Protein AF-A0A1A9UR11-F1 (afdb_monomer_lite)

Sequence (78 aa):
MIKLLDIWRYSNVSKIDAIEFCLTPKYRNHKALAFHSLLFLAAKEFIEITKRINSIEMDEIKLGSLSEKLINGHYHIK

Secondary structure (DSSP, 8-state):
-HHHHHHHHHS----EEHHHHHHSSSSHHHHHHHHHHHHHHHHTTSEEEEE-TTSSSEEEEEE-HHHHHHHHHHTT--

Radius of gyration: 13.44 Å; chains: 1; bounding box: 29×26×38 Å

Foldseek 3Di:
DVVVVCCVVPHPDQKDFLVCQLPVDPDPVVSVVSVVVLVVCVVVQQWPWDDDVPDPDTGIIGGGPVVVCVVVVVVPPD

Structure (mmCIF, N/CA/C/O backbone):
data_AF-A0A1A9UR11-F1
#
_entry.id   AF-A0A1A9UR11-F1
#
loop_
_atom_site.group_PDB
_atom_site.id
_atom_site.type_symbol
_atom_site.label_atom_id
_atom_site.label_alt_id
_atom_site.label_comp_id
_atom_site.label_asym_id
_atom_site.label_entity_id
_atom_site.label_seq_id
_atom_site.pdbx_PDB_ins_code
_atom_site.Cartn_x
_atom_site.Cartn_y
_atom_si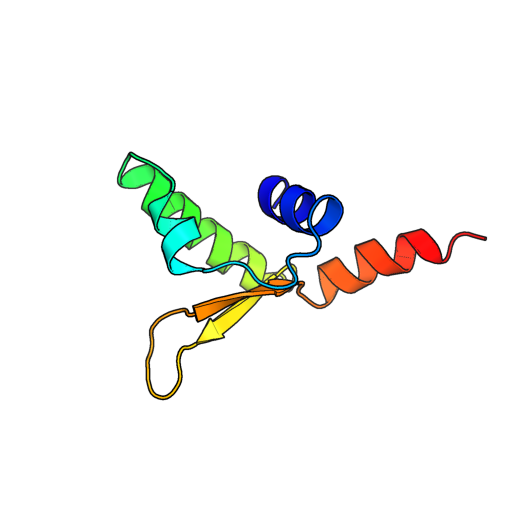te.Cartn_z
_atom_site.occupancy
_atom_site.B_iso_or_equiv
_atom_site.auth_seq_id
_atom_site.auth_comp_id
_atom_site.auth_asym_id
_atom_site.auth_atom_id
_atom_site.pdbx_PDB_model_num
ATOM 1 N N . MET A 1 1 ? 5.628 2.087 5.058 1.00 70.12 1 MET A N 1
ATOM 2 C CA . MET A 1 1 ? 4.793 2.732 6.089 1.00 70.12 1 MET A CA 1
ATOM 3 C C . MET A 1 1 ? 5.051 4.226 6.189 1.00 70.12 1 MET A C 1
ATOM 5 O O . MET A 1 1 ? 4.138 4.966 5.877 1.00 70.12 1 MET A O 1
ATOM 9 N N . ILE A 1 2 ? 6.269 4.677 6.526 1.00 73.06 2 ILE A N 1
ATOM 10 C CA . ILE A 1 2 ? 6.569 6.116 6.704 1.00 73.06 2 ILE A CA 1
ATOM 11 C C . ILE A 1 2 ? 6.149 6.954 5.486 1.00 73.06 2 ILE A C 1
ATOM 13 O O . ILE A 1 2 ? 5.352 7.863 5.637 1.00 73.06 2 ILE A O 1
ATOM 17 N N . LYS A 1 3 ? 6.533 6.553 4.264 1.00 71.38 3 LYS A N 1
ATOM 18 C CA . LYS A 1 3 ? 6.084 7.240 3.037 1.00 71.38 3 LYS A CA 1
ATOM 19 C C . LYS A 1 3 ? 4.560 7.326 2.874 1.00 71.38 3 LYS A C 1
ATOM 21 O O . LYS A 1 3 ? 4.072 8.321 2.367 1.00 71.38 3 LYS A O 1
ATOM 26 N N . LEU A 1 4 ? 3.818 6.287 3.266 1.00 73.06 4 LEU A N 1
ATOM 27 C CA . LEU A 1 4 ? 2.352 6.279 3.167 1.00 73.06 4 LEU A CA 1
ATOM 28 C C . LEU A 1 4 ? 1.735 7.215 4.214 1.00 73.06 4 LEU A C 1
ATOM 30 O O . LEU A 1 4 ? 0.822 7.967 3.899 1.00 73.06 4 LEU A O 1
ATOM 34 N N . LEU A 1 5 ? 2.288 7.218 5.431 1.00 70.06 5 LEU A N 1
ATOM 35 C CA . LEU A 1 5 ? 1.892 8.143 6.492 1.00 70.06 5 LEU A CA 1
ATOM 36 C C . LEU A 1 5 ? 2.191 9.597 6.121 1.00 70.06 5 LEU A C 1
ATOM 38 O O . LEU A 1 5 ? 1.347 10.447 6.364 1.00 70.06 5 LEU A O 1
ATOM 42 N N . ASP A 1 6 ? 3.341 9.882 5.509 1.00 71.25 6 ASP A N 1
ATOM 43 C CA . ASP A 1 6 ? 3.678 11.231 5.047 1.00 71.25 6 ASP A CA 1
ATOM 44 C C . ASP A 1 6 ? 2.702 11.702 3.964 1.00 71.25 6 ASP A C 1
ATOM 46 O O . ASP A 1 6 ? 2.200 12.822 4.038 1.00 71.25 6 ASP A O 1
ATOM 50 N N . ILE A 1 7 ? 2.364 10.837 3.000 1.00 71.25 7 ILE A N 1
ATOM 51 C CA . ILE A 1 7 ? 1.341 11.152 1.994 1.00 71.25 7 ILE A CA 1
ATOM 52 C C . ILE A 1 7 ? 0.021 11.489 2.695 1.00 71.25 7 ILE A C 1
ATOM 54 O O . ILE A 1 7 ? -0.510 12.575 2.488 1.00 71.25 7 ILE A O 1
ATOM 58 N N . TRP A 1 8 ? -0.480 10.636 3.587 1.00 72.19 8 TRP A N 1
ATOM 59 C CA . TRP A 1 8 ? -1.760 10.890 4.259 1.00 72.19 8 TRP A CA 1
ATOM 60 C C . TRP A 1 8 ? -1.749 12.072 5.229 1.00 72.19 8 TRP A C 1
ATOM 62 O O . TRP A 1 8 ? -2.780 12.705 5.431 1.00 72.19 8 TRP A O 1
ATOM 72 N N . ARG A 1 9 ? -0.604 12.391 5.833 1.00 69.00 9 ARG A N 1
ATOM 73 C CA . ARG A 1 9 ? -0.482 13.499 6.786 1.00 69.00 9 ARG A CA 1
ATOM 74 C C . ARG A 1 9 ? -0.393 14.858 6.101 1.00 69.00 9 ARG A C 1
ATOM 76 O O . ARG A 1 9 ? -0.867 15.844 6.657 1.00 69.00 9 ARG A O 1
ATOM 83 N N . TYR A 1 10 ? 0.248 14.920 4.937 1.00 67.25 10 TYR A N 1
ATOM 84 C CA . TYR A 1 10 ? 0.576 16.184 4.270 1.00 67.25 10 TYR A CA 1
ATOM 85 C C . TYR A 1 10 ? -0.197 16.420 2.977 1.00 67.25 10 TYR A C 1
ATOM 87 O O . TYR A 1 10 ? -0.060 17.481 2.371 1.00 67.25 10 TYR A O 1
ATOM 95 N N . SER A 1 11 ? -1.023 15.467 2.551 1.00 60.50 11 SER A N 1
ATOM 96 C CA . SER A 1 11 ? -1.868 15.632 1.379 1.00 60.50 11 SER A CA 1
ATOM 97 C C . SER A 1 11 ? -3.317 15.290 1.703 1.00 60.50 11 SER A C 1
ATOM 99 O O . SER A 1 11 ? -3.600 14.336 2.419 1.00 60.50 11 SER A O 1
ATOM 101 N N . ASN A 1 12 ? -4.256 16.036 1.115 1.00 62.56 12 ASN A N 1
ATOM 102 C CA . ASN A 1 12 ? -5.692 15.722 1.151 1.00 62.56 12 ASN A CA 1
ATOM 103 C C . ASN A 1 12 ? -6.038 14.477 0.300 1.00 62.56 12 ASN A C 1
ATOM 105 O O . ASN A 1 12 ? -7.175 14.301 -0.139 1.00 62.56 12 ASN A O 1
ATOM 109 N N . VAL A 1 13 ? -5.048 13.634 0.003 1.00 66.00 13 VAL A N 1
ATOM 110 C CA . VAL A 1 13 ? -5.180 12.452 -0.835 1.00 66.00 13 VAL A CA 1
ATOM 111 C C . VAL A 1 13 ? -5.678 11.322 0.052 1.00 66.00 13 VAL A C 1
ATOM 113 O O . VAL A 1 13 ? -4.933 10.727 0.822 1.00 66.00 13 VAL A O 1
ATOM 116 N N . SER A 1 14 ? -6.967 11.016 -0.056 1.00 65.69 14 SER A N 1
ATOM 117 C CA . SER A 1 14 ? -7.596 9.916 0.682 1.00 65.69 14 SER A CA 1
ATOM 118 C C . SER A 1 14 ? -7.200 8.529 0.158 1.00 65.69 14 SER A C 1
ATOM 120 O O . SER A 1 14 ? -7.455 7.527 0.826 1.00 65.69 14 SER A O 1
ATOM 122 N N . LYS A 1 15 ? -6.600 8.455 -1.039 1.00 72.81 15 LYS A N 1
ATOM 123 C CA . LYS A 1 15 ? -6.392 7.223 -1.814 1.00 72.81 15 LYS A CA 1
ATOM 124 C C . LYS A 1 15 ? -5.144 7.318 -2.686 1.00 72.81 15 LYS A C 1
ATOM 126 O O . LYS A 1 15 ? -4.945 8.325 -3.354 1.00 72.81 15 LYS A O 1
ATOM 131 N N . ILE A 1 16 ? -4.342 6.261 -2.717 1.00 86.81 16 ILE A N 1
ATOM 132 C CA . ILE A 1 16 ? -3.117 6.187 -3.526 1.00 86.81 16 ILE A CA 1
ATOM 133 C C . ILE A 1 16 ? -3.304 5.111 -4.596 1.00 86.81 16 ILE A C 1
ATOM 135 O O . ILE A 1 16 ?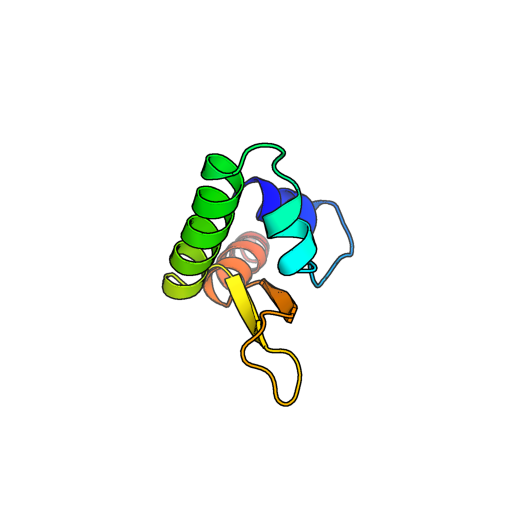 -3.772 4.024 -4.268 1.00 86.81 16 ILE A O 1
ATOM 139 N N . ASP A 1 17 ? -2.918 5.373 -5.844 1.00 89.44 17 ASP A N 1
ATOM 140 C CA . ASP A 1 17 ? -2.913 4.346 -6.894 1.00 89.44 17 ASP A CA 1
ATOM 141 C C . ASP A 1 17 ? -1.885 3.250 -6.550 1.00 89.44 17 ASP A C 1
ATOM 143 O O . ASP A 1 17 ? -0.683 3.502 -6.387 1.00 89.44 17 ASP A O 1
ATOM 147 N N . ALA A 1 18 ? -2.367 2.014 -6.389 1.00 89.56 18 ALA A N 1
ATOM 148 C CA . ALA A 1 18 ? -1.544 0.897 -5.939 1.00 89.56 18 ALA A CA 1
ATOM 149 C C . ALA A 1 18 ? -0.493 0.484 -6.982 1.00 89.56 18 ALA A C 1
ATOM 151 O O . ALA A 1 18 ? 0.614 0.056 -6.627 1.00 89.56 18 ALA A O 1
ATOM 152 N N . ILE A 1 19 ? -0.832 0.606 -8.267 1.00 87.56 19 ILE A N 1
ATOM 153 C CA . ILE A 1 19 ? 0.028 0.229 -9.387 1.00 87.56 19 ILE A CA 1
ATOM 154 C C . ILE A 1 19 ? 1.136 1.268 -9.538 1.00 87.56 19 ILE A C 1
ATOM 156 O O . ILE A 1 19 ? 2.313 0.901 -9.574 1.00 87.56 19 ILE A O 1
ATOM 160 N N . GLU A 1 20 ? 0.789 2.553 -9.555 1.00 88.50 20 GLU A N 1
ATOM 161 C CA . GLU A 1 20 ? 1.748 3.656 -9.623 1.00 88.50 20 GLU A CA 1
ATOM 162 C C . GLU A 1 20 ? 2.757 3.578 -8.468 1.00 88.50 20 GLU A C 1
ATOM 164 O O . GLU A 1 20 ? 3.975 3.650 -8.682 1.00 88.50 20 GLU A O 1
ATOM 169 N N . PHE A 1 21 ? 2.278 3.313 -7.247 1.00 87.38 21 PHE A N 1
ATOM 170 C CA . PHE A 1 21 ? 3.143 3.130 -6.084 1.00 87.38 21 PHE A CA 1
ATOM 171 C C . PHE A 1 21 ? 4.142 1.978 -6.282 1.00 87.38 21 PHE A C 1
ATOM 173 O O . PHE A 1 21 ? 5.340 2.129 -6.021 1.00 87.38 21 PHE A O 1
ATOM 180 N N . CYS A 1 22 ? 3.678 0.828 -6.782 1.00 87.81 22 CYS A N 1
ATOM 181 C CA . CYS A 1 22 ? 4.536 -0.332 -7.046 1.00 87.81 22 CYS A CA 1
ATOM 182 C C . CYS A 1 22 ? 5.526 -0.103 -8.193 1.00 87.81 22 CYS A C 1
ATOM 184 O O . CYS A 1 22 ? 6.592 -0.724 -8.219 1.00 87.81 22 CYS A O 1
ATOM 186 N N . LEU A 1 23 ? 5.189 0.767 -9.146 1.00 87.94 23 LEU A N 1
ATOM 187 C CA . LEU A 1 23 ? 6.019 1.074 -10.308 1.00 87.94 23 LEU A CA 1
ATOM 188 C C . LEU A 1 23 ? 7.007 2.218 -10.073 1.00 87.94 23 LEU A C 1
ATOM 190 O O . LEU A 1 23 ? 7.997 2.292 -10.803 1.00 87.94 23 LEU A O 1
ATOM 194 N N . THR A 1 24 ?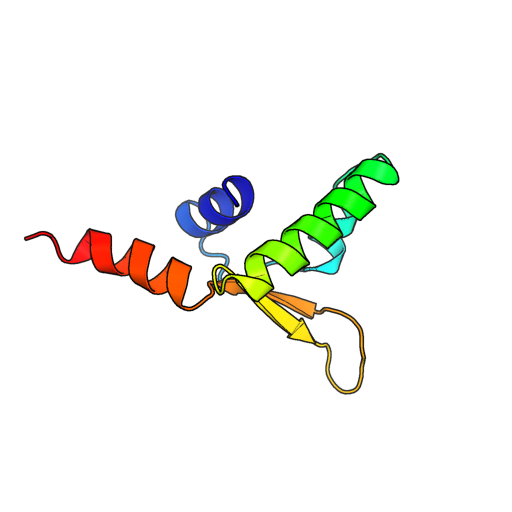 6.790 3.041 -9.042 1.00 89.50 24 THR A N 1
ATOM 195 C CA . THR A 1 24 ? 7.660 4.166 -8.660 1.00 89.50 24 THR A CA 1
ATOM 196 C C . THR A 1 24 ? 9.146 3.775 -8.542 1.00 89.50 24 THR A C 1
ATOM 198 O O . THR A 1 24 ? 10.005 4.522 -9.022 1.00 89.50 24 THR A O 1
ATOM 201 N N . PRO A 1 25 ? 9.531 2.631 -7.934 1.00 89.50 25 PRO A N 1
ATOM 202 C CA . PRO A 1 25 ? 10.937 2.248 -7.866 1.00 89.50 25 PRO A CA 1
ATOM 203 C C . PRO A 1 25 ? 11.507 1.872 -9.240 1.00 89.50 25 PRO A C 1
ATOM 205 O O . PRO A 1 25 ? 10.962 1.031 -9.950 1.00 89.50 25 PRO A O 1
ATOM 208 N N . LYS A 1 26 ? 12.684 2.410 -9.582 1.00 92.75 26 LYS A N 1
ATOM 209 C CA . LYS A 1 26 ? 13.357 2.128 -10.865 1.00 92.75 26 LYS A CA 1
ATOM 210 C C . LYS A 1 26 ? 13.754 0.654 -11.036 1.00 92.75 26 LYS A C 1
ATOM 212 O O . LYS A 1 26 ? 13.632 0.104 -12.128 1.00 92.75 26 LYS A O 1
ATOM 217 N N . TYR A 1 27 ? 14.240 0.013 -9.973 1.00 94.69 27 TYR A N 1
ATOM 218 C CA . TYR A 1 27 ? 14.815 -1.335 -10.036 1.00 94.69 27 TYR A CA 1
ATOM 219 C C . TYR A 1 27 ? 13.790 -2.432 -9.728 1.00 94.69 27 TYR A C 1
ATOM 221 O O . TYR A 1 27 ? 12.968 -2.297 -8.823 1.00 94.69 27 TYR A O 1
ATOM 229 N N . ARG A 1 28 ? 13.872 -3.558 -10.451 1.00 92.81 28 ARG A N 1
ATOM 230 C CA . ARG A 1 28 ? 12.928 -4.688 -10.340 1.00 92.81 28 ARG A CA 1
ATOM 231 C C . ARG A 1 28 ? 12.827 -5.256 -8.921 1.00 92.81 28 ARG A C 1
ATOM 233 O O . ARG A 1 28 ? 11.725 -5.515 -8.449 1.00 92.81 28 ARG A O 1
ATOM 240 N N . ASN A 1 29 ? 13.957 -5.437 -8.241 1.00 94.81 29 ASN A N 1
ATOM 241 C CA . ASN A 1 29 ? 13.996 -5.911 -6.854 1.00 94.81 29 ASN A CA 1
ATOM 242 C C . ASN A 1 29 ? 13.266 -4.948 -5.903 1.00 94.81 29 ASN A C 1
ATOM 244 O O . ASN A 1 29 ? 12.545 -5.393 -5.016 1.00 94.81 29 ASN A O 1
ATOM 248 N N . HIS A 1 30 ? 13.383 -3.636 -6.120 1.00 91.75 30 HIS A N 1
ATOM 249 C CA . HIS A 1 30 ? 12.679 -2.640 -5.316 1.00 91.75 30 HIS A CA 1
ATOM 250 C C . HIS A 1 30 ? 11.175 -2.622 -5.600 1.00 91.75 30 HIS A C 1
ATOM 252 O O . HIS A 1 30 ? 10.401 -2.428 -4.670 1.00 91.75 30 HIS A O 1
ATOM 258 N N . LYS A 1 31 ? 10.746 -2.876 -6.845 1.00 92.44 31 LYS A N 1
ATOM 259 C CA . LYS A 1 31 ? 9.319 -3.052 -7.171 1.00 92.44 31 LYS A CA 1
ATOM 260 C C . LYS A 1 31 ? 8.726 -4.258 -6.436 1.00 92.44 31 LYS A C 1
ATOM 262 O O . LYS A 1 31 ? 7.680 -4.143 -5.807 1.00 92.44 31 LYS A O 1
ATOM 267 N N . ALA A 1 32 ? 9.432 -5.392 -6.449 1.00 92.25 32 ALA A N 1
ATOM 268 C CA . ALA A 1 32 ? 9.01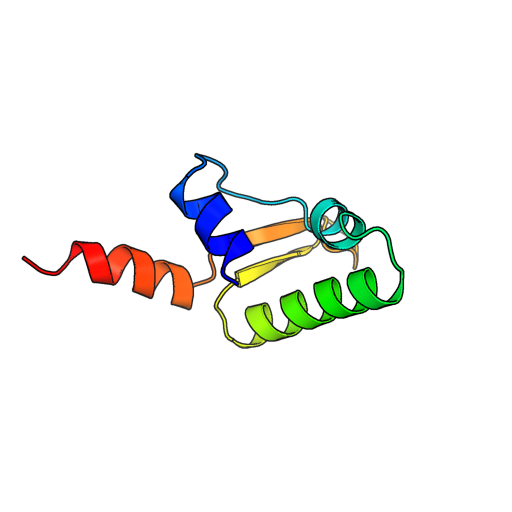9 -6.586 -5.711 1.00 92.25 32 ALA A CA 1
ATOM 269 C C . ALA A 1 32 ? 8.964 -6.334 -4.194 1.00 92.25 32 ALA A C 1
ATOM 271 O O . ALA A 1 32 ? 8.003 -6.727 -3.537 1.00 92.25 32 ALA A O 1
ATOM 272 N N . LEU A 1 33 ? 9.956 -5.624 -3.647 1.00 91.25 33 LEU A N 1
ATOM 273 C CA . LEU A 1 33 ? 9.975 -5.232 -2.239 1.00 91.25 33 LEU A CA 1
ATOM 274 C C . LEU A 1 33 ? 8.828 -4.275 -1.883 1.00 91.25 33 LEU A C 1
ATOM 276 O O . LEU A 1 33 ? 8.231 -4.418 -0.817 1.00 91.25 33 LEU A O 1
ATOM 280 N N . ALA A 1 34 ? 8.500 -3.320 -2.757 1.00 90.25 34 ALA A N 1
ATOM 281 C CA . ALA A 1 34 ? 7.370 -2.415 -2.564 1.00 90.25 34 ALA A CA 1
ATOM 282 C C . ALA A 1 34 ? 6.052 -3.196 -2.501 1.00 90.25 34 ALA A C 1
ATOM 284 O O . ALA A 1 34 ? 5.301 -3.037 -1.541 1.00 90.25 34 ALA A O 1
ATOM 285 N N . PHE A 1 35 ? 5.829 -4.107 -3.452 1.00 91.69 35 PHE A N 1
ATOM 286 C CA . PHE A 1 35 ? 4.655 -4.977 -3.455 1.00 91.69 35 PHE A CA 1
ATOM 287 C C . PHE A 1 35 ? 4.581 -5.861 -2.201 1.00 91.69 35 PHE A C 1
ATOM 289 O O . PHE A 1 35 ? 3.562 -5.879 -1.515 1.00 91.69 35 PHE A O 1
ATOM 296 N N . HIS A 1 36 ? 5.679 -6.530 -1.832 1.00 93.25 36 HIS A N 1
ATOM 297 C CA . HIS A 1 36 ? 5.743 -7.331 -0.607 1.00 93.25 36 HIS A CA 1
ATOM 298 C C . HIS A 1 36 ? 5.432 -6.499 0.647 1.00 93.25 36 HIS A C 1
ATOM 300 O O . HIS A 1 36 ? 4.689 -6.941 1.522 1.00 93.25 36 HIS A O 1
ATOM 306 N N . SER A 1 37 ? 5.954 -5.272 0.714 1.00 90.81 37 SER A N 1
ATOM 307 C CA . SER A 1 37 ? 5.693 -4.357 1.826 1.00 90.81 37 SER A CA 1
ATOM 308 C C . SER A 1 37 ? 4.214 -3.983 1.917 1.00 90.81 37 SER A C 1
ATOM 310 O O . SER A 1 37 ? 3.685 -3.915 3.021 1.00 90.81 37 SER A O 1
ATOM 312 N N . LEU A 1 38 ? 3.530 -3.768 0.787 1.00 91.75 38 LEU A N 1
ATOM 313 C CA . LEU A 1 38 ? 2.087 -3.517 0.783 1.00 91.75 38 LEU A CA 1
ATOM 314 C C . LEU A 1 38 ? 1.312 -4.714 1.337 1.00 91.75 38 LEU A C 1
ATOM 316 O O . LEU A 1 38 ? 0.482 -4.531 2.222 1.00 91.75 38 LEU A O 1
ATOM 320 N N . LEU A 1 39 ? 1.628 -5.933 0.891 1.00 93.25 39 LEU A N 1
ATOM 321 C CA . LEU A 1 39 ? 0.983 -7.144 1.409 1.00 93.25 39 LEU A CA 1
ATOM 322 C C . LEU A 1 39 ? 1.185 -7.297 2.919 1.00 93.25 39 LEU A C 1
ATOM 324 O O . LEU A 1 39 ? 0.237 -7.595 3.643 1.00 93.25 39 LEU A O 1
ATOM 328 N N . PHE A 1 40 ? 2.404 -7.049 3.405 1.00 94.31 40 PHE A N 1
ATOM 329 C CA . PHE A 1 40 ? 2.701 -7.090 4.834 1.00 94.31 40 PHE A CA 1
ATOM 330 C C . PHE A 1 40 ? 1.884 -6.056 5.620 1.00 94.31 40 PHE A C 1
ATOM 332 O O . PHE A 1 40 ? 1.313 -6.382 6.657 1.00 94.31 40 PHE A O 1
ATOM 339 N N . LEU A 1 41 ? 1.802 -4.817 5.131 1.00 93.19 41 LEU A N 1
ATOM 340 C CA . LEU A 1 41 ? 1.051 -3.751 5.797 1.00 93.19 41 LEU A CA 1
ATOM 341 C C . LEU A 1 41 ? -0.458 -4.000 5.779 1.00 93.19 41 LEU A C 1
ATOM 343 O O . LEU A 1 41 ? -1.121 -3.728 6.779 1.00 93.19 41 LEU A O 1
ATOM 347 N N . ALA A 1 42 ? -0.984 -4.546 4.682 1.00 93.56 42 ALA A N 1
ATOM 348 C CA . ALA A 1 42 ? -2.388 -4.920 4.566 1.00 93.56 42 ALA A CA 1
ATOM 349 C C . ALA A 1 42 ? -2.740 -6.057 5.534 1.00 93.56 42 ALA A C 1
ATOM 351 O O . ALA A 1 42 ? -3.714 -5.964 6.272 1.00 93.56 42 ALA A O 1
ATOM 352 N N . ALA A 1 43 ? -1.888 -7.084 5.624 1.00 95.00 43 ALA A N 1
ATOM 353 C CA . ALA A 1 43 ? -2.052 -8.181 6.581 1.00 95.00 43 ALA A CA 1
ATOM 354 C C . ALA A 1 43 ? -1.982 -7.729 8.052 1.00 95.00 43 ALA A C 1
ATOM 356 O O . ALA A 1 43 ? -2.419 -8.448 8.947 1.00 95.00 43 ALA A O 1
ATOM 357 N N . LYS A 1 44 ? -1.401 -6.554 8.312 1.00 94.25 44 LYS A N 1
ATOM 358 C CA . LYS A 1 44 ? -1.323 -5.922 9.634 1.00 94.25 44 LYS A CA 1
ATOM 359 C C . LYS A 1 44 ? -2.377 -4.831 9.842 1.00 94.25 44 LYS A C 1
ATOM 361 O O . LYS A 1 44 ? -2.284 -4.107 10.825 1.00 94.25 44 LYS A O 1
ATOM 366 N N . GLU A 1 45 ? -3.338 -4.699 8.926 1.00 93.38 45 GLU A N 1
ATOM 367 C CA . GLU A 1 45 ? -4.441 -3.727 8.986 1.00 93.38 45 GLU A CA 1
ATOM 368 C C . GLU A 1 45 ? -3.993 -2.254 9.033 1.00 93.38 45 GLU A C 1
ATOM 370 O O . GLU A 1 45 ? -4.770 -1.358 9.368 1.00 93.38 45 GLU A O 1
ATOM 375 N N . PHE A 1 46 ? -2.737 -1.969 8.676 1.00 90.25 46 PHE A N 1
ATOM 376 C CA . PHE A 1 46 ? -2.247 -0.594 8.563 1.00 90.25 46 PHE A CA 1
ATOM 377 C C . PHE A 1 46 ? -2.760 0.085 7.294 1.00 90.25 46 PHE A C 1
ATOM 379 O O . PHE A 1 46 ? -2.924 1.306 7.270 1.00 90.25 46 PHE A O 1
ATOM 386 N N . ILE A 1 47 ? -2.995 -0.696 6.243 1.00 92.31 47 ILE A N 1
ATOM 387 C CA . ILE A 1 47 ? -3.553 -0.232 4.975 1.00 92.31 47 ILE A CA 1
ATOM 388 C C . ILE A 1 47 ? -4.648 -1.186 4.511 1.00 92.31 47 ILE A C 1
ATOM 390 O O . ILE A 1 47 ? -4.655 -2.355 4.891 1.00 92.31 47 ILE A O 1
ATOM 394 N N . GLU A 1 48 ? -5.513 -0.706 3.633 1.00 93.50 48 GLU A N 1
ATOM 395 C CA . GLU A 1 48 ? -6.414 -1.541 2.842 1.00 93.50 48 GLU A CA 1
ATOM 396 C C . GLU A 1 48 ? -6.008 -1.439 1.367 1.00 93.50 48 GLU A C 1
ATOM 398 O O . GLU A 1 48 ? -5.695 -0.350 0.884 1.00 93.50 48 GLU A O 1
ATOM 403 N N . ILE A 1 49 ? -5.990 -2.569 0.658 1.00 93.56 49 ILE A N 1
ATOM 404 C CA . ILE A 1 49 ? -5.749 -2.618 -0.788 1.00 93.56 49 ILE A CA 1
ATOM 405 C C . ILE A 1 49 ? -7.062 -3.020 -1.450 1.00 93.56 49 ILE A C 1
ATOM 407 O O . ILE A 1 49 ? -7.540 -4.139 -1.245 1.00 93.56 49 ILE A O 1
ATOM 411 N N . THR A 1 50 ? -7.642 -2.128 -2.246 1.00 93.12 50 THR A N 1
ATOM 412 C CA . THR A 1 50 ? -8.848 -2.440 -3.014 1.00 93.12 50 THR A CA 1
ATOM 413 C C . THR A 1 50 ? -8.498 -3.138 -4.321 1.00 93.12 50 THR A C 1
ATOM 415 O O . THR A 1 50 ? -7.360 -3.104 -4.799 1.00 93.12 50 THR A O 1
ATOM 418 N N . LYS A 1 51 ? -9.500 -3.795 -4.905 1.00 93.62 51 LYS A N 1
ATOM 419 C CA . LYS A 1 51 ? -9.405 -4.423 -6.222 1.00 93.62 51 LYS A CA 1
ATOM 420 C C . LYS A 1 51 ? -10.233 -3.649 -7.225 1.00 93.62 51 LYS A C 1
ATOM 422 O O . LYS A 1 51 ? -11.315 -3.164 -6.888 1.00 93.62 51 LYS A O 1
ATOM 427 N N . ARG A 1 52 ? -9.761 -3.612 -8.467 1.00 92.31 52 ARG A N 1
ATOM 428 C CA . ARG A 1 52 ? -10.537 -3.055 -9.571 1.00 92.31 52 ARG A CA 1
ATOM 429 C C . ARG A 1 52 ? -11.763 -3.942 -9.815 1.00 92.31 52 ARG A C 1
ATOM 431 O O . ARG A 1 52 ? -11.699 -5.165 -9.675 1.00 92.31 52 ARG A O 1
ATOM 438 N N . ILE A 1 53 ? -12.889 -3.328 -10.176 1.00 93.06 53 ILE A N 1
ATOM 439 C CA . ILE A 1 53 ? -14.151 -4.036 -10.437 1.00 93.06 53 ILE A CA 1
ATOM 440 C C . ILE A 1 53 ? -13.916 -5.147 -11.470 1.00 93.06 53 ILE A C 1
ATOM 442 O O . ILE A 1 53 ? -13.340 -4.901 -12.528 1.00 93.06 53 ILE A O 1
ATOM 446 N N . ASN A 1 54 ? -14.371 -6.363 -11.154 1.00 93.19 54 ASN A N 1
ATOM 447 C CA . ASN A 1 54 ? -14.229 -7.560 -11.993 1.00 93.19 54 ASN A CA 1
ATOM 448 C C . ASN A 1 54 ? -12.776 -7.914 -12.370 1.00 93.19 54 ASN A C 1
ATOM 450 O O . ASN A 1 54 ? -12.543 -8.540 -13.401 1.00 93.19 54 ASN A O 1
ATOM 454 N N . SER A 1 55 ? -11.797 -7.536 -11.542 1.00 91.88 55 SER A N 1
ATOM 455 C CA . SER A 1 55 ? -10.381 -7.826 -11.766 1.00 91.88 55 SER A CA 1
ATOM 456 C C . SER A 1 55 ? -9.702 -8.350 -10.498 1.00 91.88 55 SER A C 1
ATOM 458 O O . SER A 1 55 ? -10.140 -8.114 -9.371 1.00 91.88 55 SER A O 1
ATOM 460 N N . ILE A 1 56 ? -8.604 -9.080 -10.690 1.00 87.19 56 ILE A N 1
ATOM 461 C CA . ILE A 1 56 ? -7.685 -9.464 -9.609 1.00 87.19 56 ILE A CA 1
ATOM 462 C C . ILE A 1 56 ? -6.630 -8.387 -9.338 1.00 87.19 56 ILE A C 1
ATOM 464 O O . ILE A 1 56 ? -5.860 -8.508 -8.386 1.00 87.19 56 ILE A O 1
ATOM 468 N N . GLU A 1 57 ? -6.577 -7.358 -10.183 1.00 90.00 57 GLU A N 1
ATOM 469 C CA . GLU A 1 57 ? -5.634 -6.257 -10.068 1.00 90.00 57 GLU A CA 1
ATOM 470 C C . GLU A 1 57 ? -5.962 -5.371 -8.867 1.00 90.00 57 GLU A C 1
ATOM 472 O O . GLU A 1 57 ? -7.1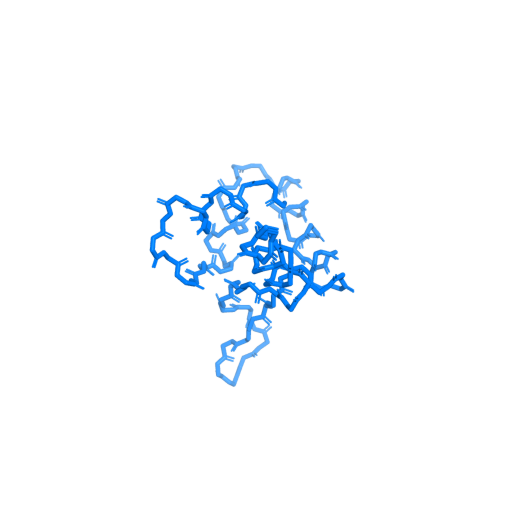27 -5.096 -8.559 1.00 90.00 57 GLU A O 1
ATOM 477 N N . MET A 1 58 ? -4.900 -4.912 -8.206 1.00 92.44 58 MET A N 1
ATOM 478 C CA . MET A 1 58 ? -4.999 -3.877 -7.185 1.00 92.44 58 MET A CA 1
ATOM 479 C C . MET A 1 58 ? -5.427 -2.557 -7.822 1.00 92.44 58 MET A C 1
ATOM 481 O O . MET A 1 58 ? -5.071 -2.277 -8.965 1.00 92.44 58 MET A O 1
ATOM 485 N N . ASP A 1 59 ? -6.141 -1.748 -7.052 1.00 92.94 59 ASP A N 1
ATOM 486 C CA . ASP A 1 59 ? -6.676 -0.464 -7.496 1.00 92.94 59 ASP A CA 1
ATOM 487 C C . ASP A 1 59 ? -6.159 0.666 -6.600 1.00 92.94 59 ASP A C 1
ATOM 489 O O . ASP A 1 59 ? -5.207 1.361 -6.953 1.00 92.94 59 ASP A O 1
ATOM 493 N N . GLU A 1 60 ? -6.686 0.779 -5.382 1.00 93.31 60 GLU A N 1
ATOM 494 C CA . GLU A 1 60 ? -6.332 1.842 -4.444 1.00 93.31 60 GLU A CA 1
ATOM 495 C C . GLU A 1 60 ? -5.672 1.275 -3.182 1.00 93.31 60 GLU A C 1
ATOM 497 O O . GLU A 1 60 ? -6.016 0.197 -2.695 1.00 93.31 60 GLU A O 1
ATOM 502 N N . ILE A 1 61 ? -4.758 2.051 -2.604 1.00 92.06 61 ILE A N 1
ATOM 503 C CA . ILE A 1 61 ? -4.280 1.900 -1.232 1.00 92.06 61 ILE A CA 1
ATOM 504 C C . ILE A 1 61 ? -4.993 2.947 -0.374 1.00 92.06 61 ILE A C 1
ATOM 506 O O . ILE A 1 61 ? -4.897 4.151 -0.635 1.00 92.06 61 ILE A O 1
ATOM 510 N N . LYS A 1 62 ? -5.679 2.484 0.668 1.00 90.81 62 LYS A N 1
ATOM 511 C CA . LYS A 1 6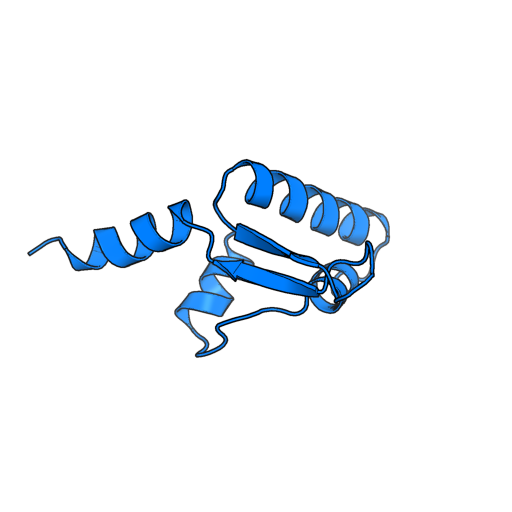2 ? -6.397 3.306 1.649 1.00 90.81 62 LYS A CA 1
ATOM 512 C C . LYS A 1 62 ? -5.806 3.137 3.044 1.00 90.81 62 LYS A C 1
ATOM 514 O O . LYS A 1 62 ? -5.051 2.195 3.307 1.00 90.81 62 LYS A O 1
ATOM 519 N N . LEU A 1 63 ? -6.169 4.051 3.940 1.00 88.50 63 LEU A N 1
ATOM 520 C CA . LEU A 1 63 ? -5.906 3.908 5.368 1.00 88.50 63 LEU A CA 1
ATOM 521 C C . LEU A 1 63 ? -6.606 2.656 5.896 1.00 88.50 63 LEU A C 1
ATOM 523 O O . LEU A 1 63 ? -7.789 2.448 5.655 1.00 88.50 63 LEU A O 1
ATOM 527 N N . GLY A 1 64 ? -5.851 1.817 6.600 1.00 89.62 64 GLY A N 1
ATOM 528 C CA . GLY A 1 64 ? -6.409 0.691 7.334 1.00 89.62 64 GLY A CA 1
ATOM 529 C C . GLY A 1 64 ? -6.874 1.118 8.723 1.00 89.62 64 GLY A C 1
ATOM 530 O O . GLY A 1 64 ? -6.423 2.132 9.268 1.00 89.62 64 GLY A O 1
ATOM 531 N N . SER A 1 65 ? -7.734 0.300 9.321 1.00 88.88 65 SER A N 1
ATOM 532 C CA . SER A 1 65 ? -8.357 0.554 10.625 1.00 88.88 65 SER A CA 1
ATOM 533 C C . SER A 1 65 ? -7.340 0.819 11.745 1.00 88.88 65 SER A C 1
ATOM 535 O O . SER A 1 65 ? -7.586 1.638 12.633 1.00 88.88 65 SER A O 1
ATOM 537 N N . LEU A 1 66 ? -6.174 0.162 11.717 1.00 87.25 66 LEU A N 1
ATOM 538 C CA . LEU A 1 66 ? -5.132 0.366 12.721 1.00 87.25 66 LEU A CA 1
ATOM 539 C C . LEU A 1 66 ? -4.487 1.749 12.580 1.00 87.25 66 LEU A C 1
ATOM 541 O O . LEU A 1 66 ? -4.243 2.423 13.580 1.00 87.25 66 LEU A O 1
ATOM 545 N N . SER A 1 67 ? -4.254 2.195 11.346 1.00 84.12 67 SER A N 1
ATOM 546 C CA . SER A 1 67 ? -3.725 3.534 11.079 1.00 84.12 67 SER A CA 1
ATOM 547 C C . SER A 1 67 ? -4.739 4.618 11.437 1.00 84.12 67 SER A C 1
ATOM 549 O O . SER A 1 67 ? -4.359 5.609 12.054 1.00 84.12 67 SER A O 1
ATOM 551 N N . GLU A 1 68 ? -6.026 4.420 11.135 1.00 83.94 68 GLU A N 1
ATOM 552 C CA . GLU A 1 68 ? -7.089 5.341 11.561 1.00 83.94 68 GLU A CA 1
ATOM 553 C C . GLU A 1 68 ? -7.135 5.483 13.084 1.00 83.94 68 GLU A C 1
ATOM 555 O O . GLU A 1 68 ? -7.196 6.599 13.594 1.00 83.94 68 GLU A O 1
ATOM 560 N N . LYS A 1 69 ? -7.039 4.372 13.826 1.00 84.00 69 LYS A N 1
ATOM 561 C CA . LYS A 1 69 ? -6.973 4.395 15.296 1.00 84.00 69 LYS A CA 1
ATOM 562 C C . LYS A 1 69 ? -5.748 5.139 15.814 1.00 84.00 69 LYS A C 1
ATOM 564 O O . LYS A 1 69 ? -5.869 5.855 16.799 1.00 84.00 69 LYS A O 1
ATOM 569 N N . LEU A 1 70 ? -4.584 4.983 15.185 1.00 78.56 70 LEU A N 1
ATOM 570 C CA . LEU A 1 70 ? -3.365 5.690 15.595 1.00 78.56 70 LEU A CA 1
ATOM 571 C C . LEU A 1 70 ? -3.472 7.194 15.339 1.00 78.56 70 LEU A C 1
ATOM 573 O O . LEU A 1 70 ? -3.116 7.992 16.202 1.00 78.56 70 LEU A O 1
ATOM 577 N N . ILE A 1 71 ? -3.993 7.577 14.174 1.00 75.50 71 ILE A N 1
ATOM 578 C CA . ILE A 1 71 ? -4.180 8.980 13.806 1.00 75.50 71 ILE A CA 1
ATOM 579 C C . ILE A 1 71 ? -5.235 9.614 14.719 1.00 75.50 71 ILE A C 1
ATOM 581 O O . ILE A 1 71 ? -4.940 10.596 15.392 1.00 75.50 71 ILE A O 1
ATOM 585 N N . ASN A 1 72 ? -6.425 9.019 14.821 1.00 72.31 72 ASN A N 1
ATOM 586 C CA . ASN A 1 72 ? -7.539 9.553 15.610 1.00 72.31 72 ASN A CA 1
ATOM 587 C C . ASN A 1 72 ? -7.308 9.440 17.122 1.00 72.31 72 ASN A C 1
ATOM 589 O O . ASN A 1 72 ? -7.686 10.335 17.872 1.00 72.31 72 ASN A O 1
ATOM 593 N N . GLY A 1 73 ? -6.636 8.385 17.587 1.00 63.50 73 GLY A N 1
ATOM 594 C CA . GLY A 1 73 ? -6.262 8.209 18.992 1.00 63.50 73 GLY A CA 1
ATOM 595 C C . GLY A 1 73 ? -5.311 9.297 19.495 1.00 63.50 73 GLY A C 1
ATOM 596 O O . GLY A 1 73 ? -5.428 9.720 20.643 1.00 63.50 73 GLY A O 1
ATOM 597 N N . HIS A 1 74 ? -4.440 9.829 18.630 1.00 53.00 74 HIS A N 1
ATOM 598 C CA . HIS A 1 74 ? -3.607 10.990 18.955 1.00 53.00 74 HIS A CA 1
ATOM 599 C C . HIS A 1 74 ? -4.406 12.295 19.119 1.00 53.00 74 HIS A C 1
ATOM 601 O O . HIS A 1 74 ? -3.967 13.167 19.866 1.00 53.00 74 HIS A O 1
ATOM 607 N N . TYR A 1 75 ? -5.583 12.427 18.497 1.00 49.94 75 TYR A N 1
ATOM 608 C CA . TYR A 1 75 ? -6.458 13.600 18.655 1.00 49.94 75 TYR A CA 1
ATOM 609 C C . TYR A 1 75 ? -7.336 13.554 19.920 1.00 49.94 75 TYR A C 1
ATOM 611 O O . TYR A 1 75 ? -8.009 14.537 20.229 1.00 49.94 75 TYR A O 1
ATOM 619 N N . HIS A 1 76 ? -7.330 12.445 20.670 1.00 47.25 76 HIS A N 1
ATOM 620 C CA . HIS A 1 76 ? -8.134 12.270 21.888 1.00 47.25 76 HIS A CA 1
ATOM 621 C C . HIS A 1 76 ? -7.358 12.431 23.202 1.00 47.25 76 HIS A C 1
ATOM 623 O O . HIS A 1 76 ? -7.942 12.259 24.271 1.00 47.25 76 HIS A O 1
ATOM 629 N N . ILE A 1 77 ? -6.080 12.813 23.156 1.00 44.22 77 ILE A N 1
ATOM 630 C CA . ILE A 1 77 ? -5.353 13.241 24.356 1.00 44.22 77 ILE A CA 1
ATOM 631 C C . ILE A 1 77 ? -5.737 14.705 24.623 1.00 44.22 77 ILE A C 1
ATOM 633 O O . ILE A 1 77 ? -5.143 15.620 24.055 1.00 44.22 77 ILE A O 1
ATOM 637 N N . LYS A 1 78 ? -6.798 14.903 25.414 1.00 42.31 78 LYS A N 1
ATOM 638 C CA . LYS A 1 78 ? -7.130 16.181 26.060 1.00 42.31 78 LYS A CA 1
ATOM 639 C C . LYS A 1 78 ? -6.438 16.283 27.410 1.00 42.31 78 LYS A C 1
ATOM 641 O O . LYS A 1 78 ? -6.400 15.248 28.111 1.00 42.31 78 LYS A O 1
#

pLDDT: mean 83.03, std 13.39, range [42.31, 95.0]

Organism: Glossina austeni (NCBI:txid7395)